Protein AF-A0A1T5A3D5-F1 (afdb_monomer_lite)

pLDDT: mean 73.99, std 10.62, range [48.5, 88.69]

Organism: NCBI:txid1037355

Secondary structure (DSSP, 8-state):
--THHHHHHHHHHHHHHHHHHT-GGGSSS--HHHHHHHHHHHHHHHHHHHHHHHHHHHHHHHHHS--

Structure (mmCIF, N/CA/C/O backbone):
data_AF-A0A1T5A3D5-F1
#
_entry.id   AF-A0A1T5A3D5-F1
#
loop_
_atom_site.group_PDB
_atom_site.id
_atom_site.type_symbol
_atom_site.label_atom_id
_atom_site.label_alt_id
_atom_site.label_comp_id
_atom_site.label_asym_id
_atom_site.label_entity_id
_atom_site.label_seq_id
_atom_site.pdbx_PDB_ins_code
_atom_site.Cartn_x
_atom_site.Cartn_y
_atom_site.Cartn_z
_atom_site.occupancy
_atom_site.B_iso_or_equiv
_atom_site.auth_seq_id
_atom_site.auth_comp_id
_atom_site.auth_asym_id
_atom_site.auth_atom_id
_atom_site.pdbx_PDB_model_num
ATOM 1 N N . MET A 1 1 ? -17.554 -9.536 12.613 1.00 48.50 1 MET A N 1
ATOM 2 C CA . MET A 1 1 ? -16.727 -9.120 11.455 1.00 48.50 1 MET A CA 1
ATOM 3 C C . MET A 1 1 ? -16.660 -7.588 11.398 1.00 48.50 1 MET A C 1
ATOM 5 O O . MET A 1 1 ? -17.571 -6.956 10.878 1.00 48.50 1 MET A O 1
ATOM 9 N N . LYS A 1 2 ? -15.667 -6.955 12.043 1.00 51.41 2 LYS A N 1
ATOM 10 C CA . LYS A 1 2 ? -15.604 -5.482 12.177 1.00 51.41 2 LYS A CA 1
ATOM 11 C C . LYS A 1 2 ? -15.369 -4.846 10.796 1.00 51.41 2 LYS A C 1
ATOM 13 O O . LYS A 1 2 ? -14.352 -5.123 10.172 1.00 51.41 2 LYS A O 1
ATOM 18 N N . LYS A 1 3 ? -16.281 -3.970 10.351 1.00 52.59 3 LYS A N 1
ATOM 19 C CA . LYS A 1 3 ? -16.284 -3.247 9.053 1.00 52.59 3 LYS A CA 1
ATOM 20 C C . LYS A 1 3 ? -14.939 -2.609 8.648 1.00 52.59 3 LYS A C 1
ATOM 22 O O . LYS A 1 3 ? -14.690 -2.392 7.472 1.00 52.59 3 LYS A O 1
ATOM 27 N N . ILE A 1 4 ? -14.052 -2.385 9.613 1.00 59.50 4 ILE A N 1
ATOM 28 C CA . ILE A 1 4 ? -12.681 -1.876 9.453 1.00 59.50 4 ILE A CA 1
ATOM 29 C C . ILE A 1 4 ? -11.853 -2.741 8.490 1.00 59.50 4 ILE A C 1
ATOM 31 O O . ILE A 1 4 ? -11.032 -2.217 7.739 1.00 59.50 4 ILE A O 1
ATOM 35 N N . ASN A 1 5 ? -12.091 -4.056 8.454 1.00 62.19 5 ASN A N 1
ATOM 36 C CA . ASN A 1 5 ? -11.372 -4.945 7.543 1.00 62.19 5 ASN A CA 1
ATOM 37 C C . ASN A 1 5 ? -11.743 -4.708 6.068 1.00 62.19 5 ASN A C 1
ATOM 39 O O . ASN A 1 5 ? -10.877 -4.864 5.216 1.00 62.19 5 ASN A O 1
ATOM 43 N N . ILE A 1 6 ? -12.981 -4.295 5.762 1.00 69.94 6 ILE A N 1
ATOM 44 C CA . ILE A 1 6 ? -13.457 -4.108 4.379 1.00 69.94 6 ILE A CA 1
ATOM 45 C C . ILE A 1 6 ? -12.859 -2.848 3.762 1.00 69.94 6 ILE A C 1
ATOM 47 O O . ILE A 1 6 ? -12.338 -2.903 2.654 1.00 69.94 6 ILE A O 1
ATOM 51 N N . THR A 1 7 ? -12.865 -1.724 4.482 1.00 74.31 7 THR A N 1
ATOM 52 C CA . THR A 1 7 ? -12.259 -0.482 3.977 1.00 74.31 7 THR A CA 1
ATOM 53 C C . THR A 1 7 ? -10.760 -0.658 3.741 1.00 74.31 7 THR A C 1
ATOM 55 O O . THR A 1 7 ? -10.234 -0.177 2.745 1.00 74.31 7 THR A O 1
ATOM 58 N N . SER A 1 8 ? -10.073 -1.401 4.616 1.00 72.25 8 SER A N 1
ATOM 59 C CA . SER A 1 8 ? -8.646 -1.694 4.454 1.00 72.25 8 SER A CA 1
ATOM 60 C C . SER A 1 8 ? -8.370 -2.652 3.288 1.00 72.25 8 SER A C 1
ATOM 62 O O . SER A 1 8 ? -7.376 -2.471 2.590 1.00 72.25 8 SER A O 1
ATOM 64 N N . LEU A 1 9 ? -9.251 -3.631 3.052 1.00 77.38 9 LEU A N 1
ATOM 65 C CA . LEU A 1 9 ? -9.188 -4.509 1.881 1.00 77.38 9 LEU A CA 1
ATOM 66 C C . LEU A 1 9 ? -9.382 -3.706 0.586 1.00 77.38 9 LEU A C 1
ATOM 68 O O . LEU A 1 9 ? -8.603 -3.856 -0.348 1.00 77.38 9 LEU A O 1
ATOM 72 N N . LEU A 1 10 ? -10.360 -2.798 0.564 1.00 82.56 10 LEU A N 1
ATOM 73 C CA . LEU A 1 10 ? -10.626 -1.923 -0.576 1.00 82.56 10 LEU A CA 1
ATOM 74 C C . LEU A 1 10 ? -9.439 -0.990 -0.870 1.00 82.56 10 LEU A C 1
ATOM 76 O O . LEU A 1 10 ? -9.081 -0.804 -2.027 1.00 82.56 10 LEU A O 1
ATOM 80 N N . LEU A 1 11 ? -8.789 -0.455 0.172 1.00 81.25 11 LEU A N 1
ATOM 81 C CA . LEU A 1 11 ? -7.600 0.395 0.036 1.00 81.25 11 LEU A CA 1
ATOM 82 C C . LEU A 1 11 ? -6.406 -0.364 -0.562 1.00 81.25 11 LEU A C 1
ATOM 84 O O . LEU A 1 11 ? -5.682 0.182 -1.390 1.00 81.25 11 LEU A O 1
ATOM 88 N N . LEU A 1 12 ? -6.215 -1.625 -0.165 1.00 79.94 12 LEU A N 1
ATOM 89 C CA . LEU A 1 12 ? -5.184 -2.493 -0.738 1.00 79.94 12 LEU A CA 1
ATOM 90 C C . LEU A 1 12 ? -5.471 -2.824 -2.205 1.00 79.94 12 LEU A C 1
ATOM 92 O O . LEU A 1 12 ? -4.556 -2.776 -3.022 1.00 79.94 12 LEU A O 1
ATOM 96 N N . VAL A 1 13 ? -6.731 -3.110 -2.550 1.00 85.00 13 VAL A N 1
ATOM 97 C CA . VAL A 1 13 ? -7.143 -3.352 -3.943 1.00 85.00 13 VAL A CA 1
ATOM 98 C C . VAL A 1 13 ? -6.938 -2.097 -4.794 1.00 85.00 13 VAL A C 1
ATOM 100 O O . VAL A 1 13 ? -6.369 -2.188 -5.878 1.00 85.00 13 VAL A O 1
ATOM 103 N N . TYR A 1 14 ? -7.318 -0.919 -4.292 1.00 83.94 14 TYR A N 1
ATOM 104 C CA . TYR A 1 14 ? -7.079 0.353 -4.978 1.00 83.94 14 TYR A CA 1
ATOM 105 C C . TYR A 1 14 ? -5.585 0.593 -5.227 1.00 83.94 14 TYR A C 1
ATOM 107 O O . TYR A 1 14 ? -5.190 0.936 -6.341 1.00 83.94 14 TYR A O 1
ATOM 115 N N . LEU A 1 15 ? -4.741 0.344 -4.219 1.00 83.50 15 LEU A N 1
ATOM 116 C CA . LEU A 1 15 ? -3.294 0.458 -4.367 1.00 83.50 15 LEU A CA 1
ATOM 117 C C . LEU A 1 15 ? -2.749 -0.524 -5.410 1.00 83.50 15 LEU A C 1
ATOM 119 O O . LEU A 1 15 ? -1.913 -0.137 -6.218 1.00 83.50 15 LEU A O 1
ATOM 123 N N . ALA A 1 16 ? -3.232 -1.769 -5.426 1.00 83.75 16 ALA A N 1
ATOM 124 C CA . ALA A 1 16 ? -2.817 -2.773 -6.403 1.00 83.75 16 ALA A CA 1
ATOM 125 C C . ALA A 1 16 ? -3.183 -2.364 -7.842 1.00 83.75 16 ALA A C 1
ATOM 127 O O . ALA A 1 16 ? -2.359 -2.490 -8.746 1.00 83.75 16 ALA A O 1
ATOM 128 N N . VAL A 1 17 ? -4.376 -1.801 -8.054 1.00 84.69 17 VAL A N 1
ATOM 129 C CA . VAL A 1 17 ? -4.789 -1.279 -9.367 1.00 84.69 17 VAL A CA 1
ATOM 130 C C . VAL A 1 17 ? -3.921 -0.087 -9.776 1.00 84.69 17 VAL A C 1
ATOM 132 O O . VAL A 1 17 ? -3.389 -0.064 -10.884 1.00 84.69 17 VAL A O 1
ATOM 135 N N . MET A 1 18 ? -3.712 0.873 -8.870 1.00 81.44 18 MET A N 1
ATOM 136 C CA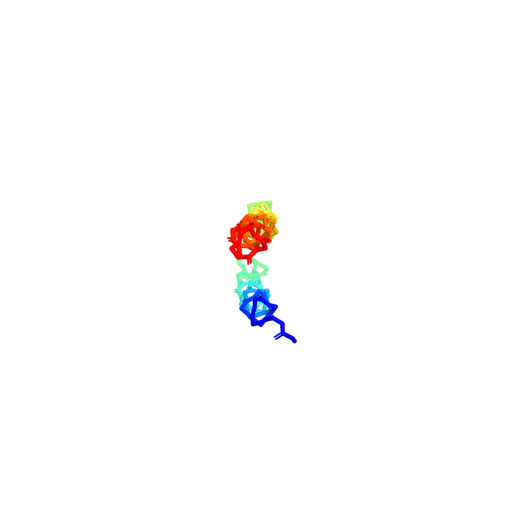 . MET A 1 18 ? -2.893 2.062 -9.131 1.00 81.44 18 MET A CA 1
ATOM 137 C C . MET A 1 18 ? -1.420 1.706 -9.384 1.00 81.44 18 MET A C 1
ATOM 139 O O . MET A 1 18 ? -0.769 2.305 -10.235 1.00 81.44 18 MET A O 1
ATOM 143 N N . SER A 1 19 ? -0.919 0.682 -8.691 1.00 79.06 19 SER A N 1
ATOM 144 C CA . SER A 1 19 ? 0.391 0.065 -8.894 1.00 79.06 19 SER A CA 1
ATOM 145 C C . SER A 1 19 ? 0.541 -0.457 -10.321 1.00 79.06 19 SER A C 1
ATOM 147 O O . SER A 1 19 ? 1.446 -0.031 -11.038 1.00 79.06 19 SER A O 1
ATOM 149 N N . VAL A 1 20 ? -0.366 -1.332 -10.761 1.00 79.00 20 VAL A N 1
ATOM 150 C CA . VAL A 1 20 ? -0.322 -1.926 -12.107 1.00 79.00 20 VAL A CA 1
ATOM 151 C C . VAL A 1 20 ? -0.465 -0.855 -13.194 1.00 79.00 20 VAL A C 1
ATOM 153 O O . VAL A 1 20 ? 0.252 -0.891 -14.190 1.00 79.00 20 VAL A O 1
ATOM 156 N N . MET A 1 21 ? -1.333 0.137 -12.985 1.00 77.62 21 MET A N 1
ATOM 157 C CA . MET A 1 21 ? -1.577 1.207 -13.957 1.00 77.62 21 MET A CA 1
ATOM 158 C C . MET A 1 21 ? -0.431 2.231 -14.026 1.0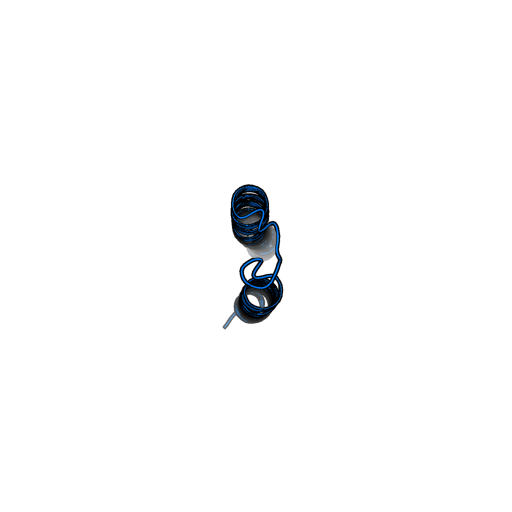0 77.62 21 MET A C 1
ATOM 160 O O . MET A 1 21 ? -0.148 2.777 -15.089 1.00 77.62 21 MET A O 1
ATOM 164 N N . GLY A 1 22 ? 0.253 2.478 -12.906 1.00 73.50 22 GLY A N 1
ATOM 165 C CA . GLY A 1 22 ? 1.406 3.377 -12.817 1.00 73.50 22 GLY A CA 1
ATOM 166 C C . GLY A 1 22 ? 2.730 2.759 -13.271 1.00 73.50 22 GLY A C 1
ATOM 167 O O . GLY A 1 22 ? 3.766 3.406 -13.118 1.00 73.50 22 GLY A O 1
ATOM 168 N N . TRP A 1 23 ? 2.719 1.522 -13.782 1.00 77.00 23 TRP A N 1
ATOM 169 C CA . TRP A 1 23 ? 3.924 0.796 -14.171 1.00 77.00 23 TRP A CA 1
ATOM 170 C C . TRP A 1 23 ? 4.746 1.592 -15.203 1.00 77.00 23 TRP A C 1
ATOM 172 O O . TRP A 1 23 ? 4.272 1.855 -16.313 1.00 77.00 23 TRP A O 1
ATOM 182 N N . PRO A 1 24 ? 5.993 1.978 -14.878 1.00 70.31 24 PRO A N 1
ATOM 183 C CA . PRO A 1 24 ? 6.794 2.841 -15.739 1.00 70.31 24 PRO A CA 1
ATOM 184 C C . PRO A 1 24 ? 7.358 2.112 -16.963 1.00 70.31 24 PRO A C 1
ATOM 186 O O . PRO A 1 24 ? 7.883 2.774 -17.851 1.00 70.31 24 PRO A O 1
ATOM 189 N N . GLY A 1 25 ? 7.229 0.782 -17.053 1.00 67.75 25 GLY A N 1
ATOM 190 C CA . GLY A 1 25 ? 7.850 -0.025 -18.110 1.00 67.75 25 GLY A CA 1
ATOM 191 C C . GLY A 1 25 ? 7.369 0.256 -19.535 1.00 67.75 25 GLY A C 1
ATOM 192 O O . GLY A 1 25 ? 7.983 -0.243 -20.468 1.00 67.75 25 GLY A O 1
ATOM 193 N N . ASN A 1 26 ? 6.323 1.070 -19.719 1.00 66.44 26 ASN A N 1
ATOM 194 C CA . ASN A 1 26 ? 5.882 1.527 -21.041 1.00 66.44 26 ASN A CA 1
ATOM 195 C C . ASN A 1 26 ? 6.402 2.934 -21.413 1.00 66.44 26 ASN A C 1
ATOM 197 O O . ASN A 1 26 ? 5.977 3.498 -22.42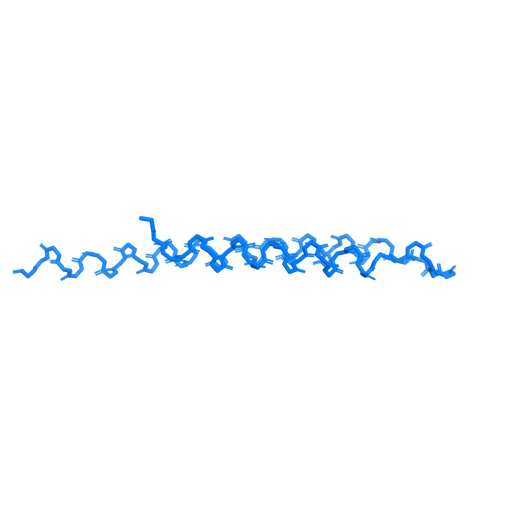0 1.00 66.44 26 ASN A O 1
ATOM 201 N N . LYS A 1 27 ? 7.272 3.545 -20.590 1.00 67.44 27 LYS A N 1
ATOM 202 C CA . LYS A 1 27 ? 7.850 4.877 -20.838 1.00 67.44 27 LYS A CA 1
ATOM 203 C C . LYS A 1 27 ? 9.311 4.780 -21.301 1.00 67.44 27 LYS A C 1
ATOM 205 O O . LYS A 1 27 ? 10.045 3.941 -20.789 1.00 67.44 27 LYS A O 1
ATOM 210 N N . PRO A 1 28 ? 9.762 5.683 -22.195 1.00 67.62 28 PRO A N 1
ATOM 211 C CA . PRO A 1 28 ? 11.117 5.666 -22.758 1.00 67.62 28 PRO A CA 1
ATOM 212 C C . PRO A 1 28 ? 12.230 5.980 -21.741 1.00 67.62 28 PRO A C 1
ATOM 214 O O . PRO A 1 28 ? 13.372 5.613 -21.974 1.00 67.62 28 PRO A O 1
ATOM 217 N N . ASN A 1 29 ? 11.903 6.604 -20.602 1.00 67.31 29 ASN A N 1
ATOM 218 C CA . ASN A 1 29 ? 12.800 6.780 -19.453 1.00 67.31 29 ASN A CA 1
ATOM 219 C C . ASN A 1 29 ? 12.082 6.316 -18.178 1.00 67.31 29 ASN A C 1
ATOM 221 O O . ASN A 1 29 ? 11.433 7.119 -17.499 1.00 67.31 29 ASN A O 1
ATOM 225 N N . PRO A 1 30 ? 12.105 5.011 -17.886 1.00 68.81 30 PRO A N 1
ATOM 226 C CA . PRO A 1 30 ? 11.387 4.466 -16.751 1.00 68.81 30 PRO A CA 1
ATOM 227 C C . PRO A 1 30 ? 12.157 4.730 -15.451 1.00 68.81 30 PRO A C 1
ATOM 229 O O . PRO A 1 30 ? 13.188 4.117 -15.178 1.00 68.81 30 PRO A O 1
ATOM 232 N N . ASP A 1 31 ? 11.638 5.631 -14.616 1.00 76.06 31 ASP A N 1
ATOM 233 C CA . ASP A 1 31 ? 12.193 5.879 -13.284 1.00 76.06 31 ASP A CA 1
ATOM 234 C C . ASP A 1 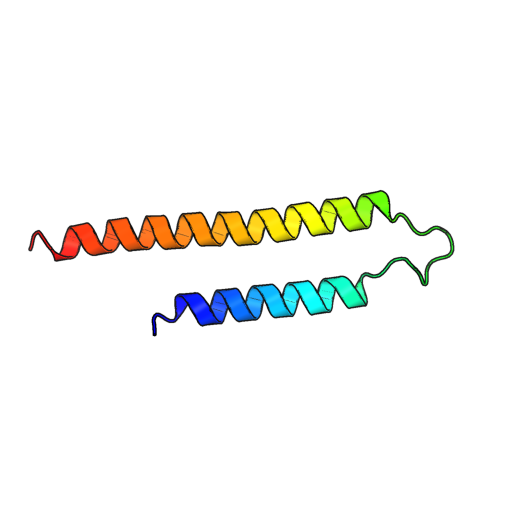31 ? 11.644 4.871 -12.263 1.00 76.06 31 ASP A C 1
ATOM 236 O O . ASP A 1 31 ? 10.747 5.140 -11.455 1.00 76.06 31 ASP A O 1
ATOM 240 N N . TYR A 1 32 ? 12.188 3.656 -12.338 1.00 78.50 32 TYR A N 1
ATOM 241 C CA . TYR A 1 32 ? 11.827 2.556 -11.449 1.00 78.50 32 TYR A CA 1
ATOM 242 C C . TYR A 1 32 ? 12.125 2.876 -9.981 1.00 78.50 32 TYR A C 1
ATOM 244 O O . TYR A 1 32 ? 11.377 2.443 -9.106 1.00 78.50 32 TYR A O 1
ATOM 252 N N . LYS A 1 33 ? 13.184 3.645 -9.688 1.00 82.44 33 LYS A N 1
ATOM 253 C CA . LYS A 1 33 ? 13.563 3.957 -8.303 1.00 82.44 33 LYS A CA 1
ATOM 254 C C . LYS A 1 33 ? 12.490 4.787 -7.619 1.00 82.44 33 LYS A C 1
ATOM 256 O O . LYS A 1 33 ? 12.037 4.416 -6.538 1.00 82.44 33 LYS A O 1
ATOM 261 N N . SER A 1 34 ? 12.041 5.853 -8.276 1.00 81.62 34 SER A N 1
ATOM 262 C CA . SER A 1 34 ? 10.963 6.700 -7.765 1.00 81.62 34 SER A CA 1
ATOM 263 C C . SER A 1 34 ? 9.648 5.929 -7.642 1.00 81.62 34 SER A C 1
ATOM 265 O O . SER A 1 34 ? 8.962 6.041 -6.629 1.00 81.62 34 SER A O 1
ATOM 267 N N . TYR A 1 35 ? 9.328 5.079 -8.622 1.00 82.75 35 TYR A N 1
ATOM 268 C CA . TYR A 1 35 ? 8.133 4.234 -8.583 1.00 82.75 35 TYR A CA 1
ATOM 269 C C . TYR A 1 35 ? 8.123 3.277 -7.381 1.00 82.75 35 TYR A C 1
ATOM 271 O O . TYR A 1 35 ? 7.163 3.276 -6.609 1.00 82.75 35 TYR A O 1
ATOM 279 N N . PHE A 1 36 ? 9.203 2.518 -7.163 1.00 83.19 36 PHE A N 1
ATOM 280 C CA . PHE A 1 36 ? 9.306 1.612 -6.015 1.00 83.19 36 PHE A CA 1
ATOM 281 C C . PHE A 1 36 ? 9.316 2.363 -4.680 1.00 83.19 36 PHE A C 1
ATOM 283 O O . PHE A 1 36 ? 8.736 1.884 -3.706 1.00 83.19 36 PHE A O 1
ATOM 290 N N . LEU A 1 37 ? 9.917 3.554 -4.632 1.00 87.06 37 LEU A N 1
ATOM 291 C CA . LEU A 1 37 ? 9.944 4.387 -3.432 1.00 87.06 37 LEU A CA 1
ATOM 292 C C . LEU A 1 37 ? 8.540 4.899 -3.068 1.00 87.06 37 LEU A C 1
ATOM 294 O O . LEU A 1 37 ? 8.104 4.738 -1.929 1.00 87.06 37 LEU A O 1
ATOM 298 N N . ILE A 1 38 ? 7.793 5.430 -4.040 1.00 84.44 38 ILE A N 1
ATOM 299 C CA . ILE A 1 38 ? 6.402 5.881 -3.858 1.00 84.44 38 ILE A CA 1
ATOM 300 C C . ILE A 1 38 ? 5.498 4.706 -3.474 1.00 84.44 38 ILE A C 1
ATOM 302 O O . ILE A 1 38 ? 4.647 4.833 -2.589 1.00 84.44 38 ILE A O 1
ATOM 306 N N . MET A 1 39 ? 5.701 3.550 -4.103 1.00 84.69 39 MET A N 1
ATOM 307 C CA . MET A 1 39 ? 4.950 2.337 -3.807 1.00 84.69 39 MET A CA 1
ATOM 308 C C . MET A 1 39 ? 5.224 1.840 -2.384 1.00 84.69 39 MET A C 1
ATOM 310 O O . MET A 1 39 ? 4.281 1.572 -1.638 1.00 84.69 39 MET A O 1
ATOM 314 N N . GLY A 1 40 ? 6.492 1.813 -1.966 1.00 86.00 40 GLY A N 1
ATOM 315 C CA . GLY A 1 40 ? 6.896 1.466 -0.604 1.00 86.00 40 GLY A CA 1
ATOM 316 C C . GLY A 1 40 ? 6.317 2.417 0.447 1.00 86.00 40 GLY A C 1
ATOM 317 O O . GLY A 1 40 ? 5.735 1.960 1.433 1.00 86.00 40 GLY A O 1
ATOM 318 N N . ILE A 1 41 ? 6.393 3.733 0.211 1.00 88.69 41 ILE A N 1
ATOM 319 C CA . ILE A 1 41 ? 5.805 4.752 1.099 1.00 88.69 41 ILE A CA 1
ATOM 320 C C . ILE A 1 41 ? 4.287 4.580 1.191 1.00 88.69 41 ILE A C 1
ATOM 322 O O . ILE A 1 41 ? 3.724 4.651 2.283 1.00 88.69 41 ILE A O 1
ATOM 326 N N . SER A 1 42 ? 3.618 4.307 0.071 1.00 85.00 42 SER A N 1
ATOM 327 C CA . SER A 1 42 ? 2.164 4.129 0.044 1.00 85.00 42 SER A CA 1
ATOM 328 C C . SER A 1 42 ? 1.723 2.896 0.841 1.00 85.00 42 SER A C 1
ATOM 330 O O . SER A 1 42 ? 0.785 2.981 1.636 1.00 85.00 42 SER A O 1
ATOM 332 N N . VAL A 1 43 ? 2.429 1.766 0.708 1.00 85.06 43 VAL A N 1
ATOM 333 C CA . VAL A 1 43 ? 2.176 0.562 1.525 1.00 85.06 43 VAL A CA 1
ATOM 334 C C . VAL A 1 43 ? 2.410 0.851 3.010 1.00 85.06 43 VAL A C 1
ATOM 336 O O . VAL A 1 43 ? 1.568 0.510 3.849 1.00 85.06 43 VAL A O 1
ATOM 339 N N . ALA A 1 44 ? 3.518 1.520 3.343 1.00 86.12 44 ALA A N 1
ATOM 340 C CA . ALA A 1 44 ? 3.838 1.894 4.718 1.00 86.12 44 ALA A CA 1
ATOM 341 C C . ALA A 1 44 ? 2.766 2.815 5.327 1.00 86.12 44 ALA A C 1
ATOM 343 O O . ALA A 1 44 ? 2.327 2.587 6.456 1.00 86.12 44 ALA A O 1
ATOM 344 N N . ALA A 1 45 ? 2.277 3.802 4.570 1.00 85.94 45 ALA A N 1
ATOM 345 C CA . ALA A 1 45 ? 1.216 4.709 5.000 1.00 85.94 45 ALA A CA 1
ATOM 346 C C . ALA A 1 45 ? -0.100 3.968 5.289 1.00 85.94 45 ALA A C 1
ATOM 348 O O . ALA A 1 45 ? -0.745 4.233 6.305 1.00 85.94 45 ALA A O 1
ATOM 349 N N . ILE A 1 46 ? -0.480 2.994 4.453 1.00 84.56 46 ILE A N 1
ATOM 350 C CA . ILE A 1 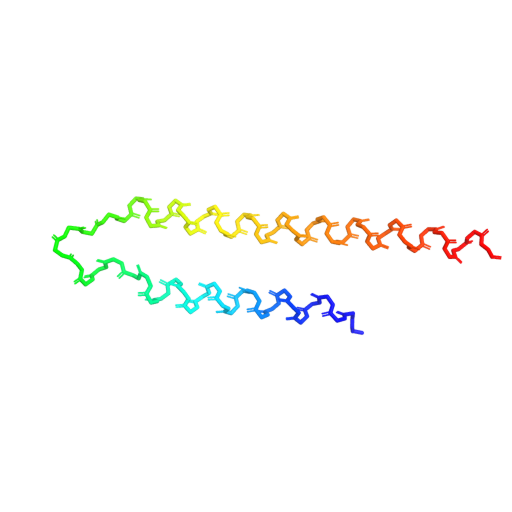46 ? -1.685 2.173 4.666 1.00 84.56 46 ILE A CA 1
ATOM 351 C C . ILE A 1 46 ? -1.556 1.323 5.936 1.00 84.56 46 ILE A C 1
ATOM 353 O O . ILE A 1 46 ? -2.496 1.258 6.737 1.00 84.56 46 ILE A O 1
ATOM 357 N N . LEU A 1 47 ? -0.394 0.700 6.159 1.00 83.38 47 LEU A N 1
ATOM 358 C CA . LEU A 1 47 ? -0.123 -0.055 7.386 1.00 83.38 47 LEU A CA 1
ATOM 359 C C . LEU A 1 47 ? -0.174 0.843 8.628 1.00 83.38 47 LEU A C 1
ATOM 361 O O . LEU A 1 47 ? -0.770 0.463 9.640 1.00 83.38 47 LEU A O 1
ATOM 365 N N . LEU A 1 48 ? 0.387 2.051 8.542 1.00 84.88 48 LEU A N 1
ATOM 366 C CA . LEU A 1 48 ? 0.403 3.019 9.636 1.00 84.88 48 LEU A CA 1
ATOM 367 C C . LEU A 1 48 ? -1.010 3.521 9.961 1.00 84.88 48 LEU A C 1
ATOM 369 O O . LEU A 1 48 ? -1.417 3.509 11.125 1.00 84.88 48 LEU A O 1
ATOM 373 N N . LEU A 1 49 ? -1.807 3.863 8.945 1.00 82.38 49 LEU A N 1
ATOM 374 C CA . LEU A 1 49 ? -3.223 4.209 9.109 1.00 82.38 49 LEU A CA 1
ATOM 375 C C . LEU A 1 49 ? -4.000 3.076 9.787 1.00 82.38 49 LEU A C 1
ATOM 377 O O . LEU A 1 49 ? -4.781 3.326 10.710 1.00 82.38 49 LEU A O 1
ATOM 381 N N . ARG A 1 50 ? -3.750 1.822 9.392 1.00 76.19 50 ARG A N 1
ATOM 382 C CA . ARG A 1 50 ? -4.377 0.650 10.016 1.00 76.19 50 ARG A CA 1
ATOM 383 C C . ARG A 1 50 ? -3.971 0.502 11.479 1.00 76.19 50 ARG A C 1
ATOM 385 O O . ARG A 1 50 ? -4.832 0.261 12.328 1.00 76.19 50 ARG A O 1
ATOM 392 N N . TYR A 1 51 ? -2.692 0.694 11.791 1.00 80.75 51 TYR A N 1
ATOM 393 C CA . TYR A 1 51 ? -2.196 0.669 13.164 1.00 80.75 51 TYR A CA 1
ATOM 394 C C . TYR A 1 51 ? -2.885 1.734 14.030 1.00 80.75 51 TYR A C 1
ATOM 396 O O . TYR A 1 51 ? -3.400 1.426 15.109 1.00 80.75 51 TYR A O 1
ATOM 404 N N . VAL A 1 52 ? -2.994 2.966 13.525 1.00 82.31 52 VAL A N 1
ATOM 405 C CA . VAL A 1 52 ? -3.670 4.074 14.217 1.00 82.31 52 VAL A CA 1
ATOM 406 C C . VAL A 1 52 ? -5.159 3.782 14.428 1.00 82.31 52 VAL A C 1
ATOM 408 O O . VAL A 1 52 ? -5.665 3.966 15.537 1.00 82.31 52 VAL A O 1
ATOM 411 N N . GLN A 1 53 ? -5.868 3.277 13.412 1.00 76.44 53 GLN A N 1
ATOM 412 C CA . GLN A 1 53 ? -7.292 2.935 13.521 1.00 76.44 53 GLN A CA 1
ATOM 413 C C . GLN A 1 53 ? -7.555 1.840 14.567 1.00 76.44 53 GLN A C 1
ATOM 415 O O . GLN A 1 53 ? -8.484 1.970 15.372 1.00 76.44 53 GLN A O 1
ATOM 420 N N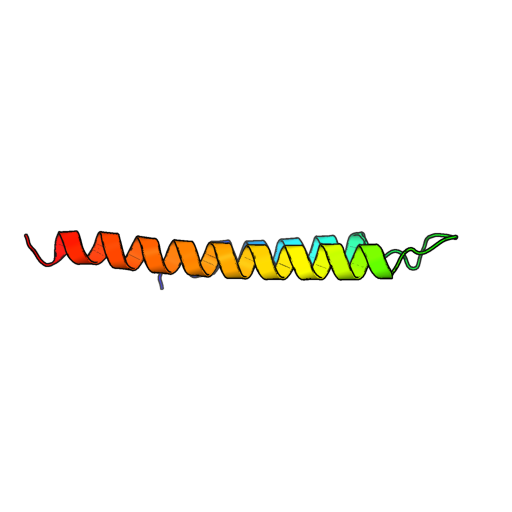 . ILE A 1 54 ? -6.720 0.795 14.610 1.00 73.31 54 ILE A N 1
ATOM 421 C CA . ILE A 1 54 ? -6.804 -0.270 15.625 1.00 73.31 54 ILE A CA 1
ATOM 422 C C . ILE A 1 54 ? -6.566 0.306 17.026 1.00 73.31 54 ILE A C 1
ATOM 424 O O . ILE A 1 54 ? -7.304 -0.010 17.966 1.00 73.31 54 ILE A O 1
ATOM 428 N N . ARG A 1 55 ? -5.574 1.193 17.169 1.00 71.81 55 ARG A N 1
ATOM 429 C CA . ARG A 1 55 ? -5.257 1.849 18.444 1.00 71.81 55 ARG A CA 1
ATOM 430 C C . ARG A 1 55 ? -6.416 2.726 18.934 1.00 71.81 55 ARG A C 1
ATOM 432 O O . ARG A 1 55 ? -6.792 2.647 20.102 1.00 71.81 55 ARG A O 1
ATOM 439 N N . ARG A 1 56 ? -7.041 3.492 18.031 1.00 69.69 56 ARG A N 1
ATOM 440 C CA . ARG A 1 56 ? -8.199 4.357 18.329 1.00 69.69 56 ARG A CA 1
ATOM 441 C C . ARG A 1 56 ? -9.431 3.548 18.747 1.00 69.69 56 ARG A C 1
ATOM 443 O O . ARG A 1 56 ? -10.141 3.935 19.672 1.00 69.69 56 ARG A O 1
ATOM 450 N N . MET A 1 57 ? -9.656 2.397 18.111 1.00 65.75 57 MET A N 1
ATOM 451 C CA . MET A 1 57 ? -10.717 1.455 18.492 1.00 65.75 57 MET A CA 1
ATOM 452 C C . MET A 1 57 ? -10.511 0.878 19.895 1.00 65.75 57 MET A C 1
ATOM 454 O O . MET A 1 57 ? -11.472 0.786 20.656 1.00 65.75 57 MET A O 1
ATOM 458 N N . LYS A 1 58 ? -9.270 0.530 20.266 1.00 63.06 58 LYS A N 1
ATOM 459 C CA . LYS A 1 58 ? -8.947 0.074 21.631 1.00 63.06 58 LYS A CA 1
ATOM 460 C C . LYS A 1 58 ? -9.274 1.136 22.688 1.00 63.06 58 LYS A C 1
ATOM 462 O O . LYS A 1 58 ? -9.751 0.782 23.759 1.00 63.06 58 LYS A O 1
ATOM 467 N N . PHE A 1 59 ? -9.064 2.417 22.379 1.00 62.84 59 PHE A N 1
ATOM 468 C CA . PHE A 1 59 ? -9.377 3.515 23.299 1.00 62.84 59 PHE A CA 1
ATOM 469 C C . PHE A 1 59 ? -10.890 3.718 23.482 1.00 62.84 59 PHE A C 1
ATOM 471 O O . PHE A 1 59 ? -11.357 3.849 24.607 1.00 62.84 59 PHE A O 1
ATOM 478 N N . ARG A 1 60 ? -11.675 3.647 22.394 1.00 60.78 60 ARG A N 1
ATOM 479 C CA . ARG A 1 60 ? -13.150 3.715 22.463 1.00 60.78 60 ARG A CA 1
ATOM 480 C C . ARG A 1 60 ? -13.779 2.550 23.228 1.00 60.78 60 ARG A C 1
ATOM 482 O O . ARG A 1 60 ? -14.794 2.751 23.879 1.00 60.78 60 ARG A O 1
ATOM 489 N N . ASN A 1 61 ? -13.200 1.351 23.159 1.00 61.97 61 ASN A N 1
ATOM 490 C CA . ASN A 1 61 ? -13.710 0.208 23.921 1.00 61.97 61 ASN A CA 1
ATOM 491 C C . ASN A 1 61 ? -13.469 0.358 25.430 1.00 61.97 61 ASN A C 1
ATOM 493 O O . ASN A 1 61 ? -14.340 -0.014 26.202 1.00 61.97 61 ASN A O 1
ATOM 497 N N . LYS A 1 62 ? -12.349 0.962 25.854 1.00 60.03 62 LYS A N 1
ATOM 498 C CA . LYS A 1 62 ? -12.074 1.199 27.281 1.00 60.03 62 LYS A CA 1
ATOM 499 C C . LYS A 1 62 ? -13.068 2.152 27.956 1.00 60.03 62 LYS A C 1
ATOM 501 O O . LYS A 1 62 ? -13.237 2.060 29.161 1.00 60.03 62 LYS A O 1
ATOM 506 N N . GLN A 1 63 ? -13.714 3.053 27.215 1.00 58.72 63 GLN A N 1
ATOM 507 C CA . GLN A 1 63 ? -14.734 3.944 27.786 1.00 58.72 63 GLN A CA 1
ATOM 508 C C . GLN A 1 63 ? -16.085 3.256 28.014 1.00 58.72 63 GLN A C 1
ATOM 510 O O . GLN A 1 63 ? -16.840 3.724 28.847 1.00 58.72 63 GLN A O 1
ATOM 515 N N . LYS A 1 64 ? -16.384 2.158 27.308 1.00 57.50 64 LYS A N 1
ATOM 516 C CA . LYS A 1 64 ? -17.653 1.425 27.458 1.00 57.50 64 LYS A CA 1
ATOM 517 C C . LYS A 1 64 ? -17.633 0.333 28.528 1.00 57.50 64 LYS A C 1
ATOM 519 O O . LYS A 1 64 ? -18.696 -0.115 28.910 1.00 57.50 64 LYS A O 1
ATOM 524 N N . ASP A 1 65 ? -16.450 -0.105 28.957 1.00 57.84 65 ASP A N 1
ATOM 525 C CA . ASP A 1 65 ? -16.286 -1.086 30.046 1.00 57.84 65 ASP A CA 1
ATOM 526 C C . ASP A 1 65 ? -16.246 -0.427 31.440 1.00 57.84 65 ASP A C 1
ATOM 528 O O . ASP A 1 65 ? -16.234 -1.132 32.440 1.00 57.84 65 ASP A O 1
ATOM 532 N N . ASN A 1 66 ? -16.160 0.909 31.517 1.00 58.66 66 ASN A N 1
ATOM 533 C CA . ASN A 1 66 ? -16.126 1.664 32.780 1.00 58.66 66 ASN A CA 1
ATOM 534 C C . ASN A 1 66 ? -17.463 2.368 33.097 1.00 58.66 66 ASN A C 1
ATOM 536 O O . ASN A 1 66 ? -17.502 3.192 34.008 1.00 58.66 66 ASN A O 1
ATOM 540 N N . GLU A 1 67 ? -18.520 2.072 32.337 1.00 51.25 67 GLU A N 1
ATOM 541 C CA . GLU A 1 67 ? -19.910 2.491 32.578 1.00 51.25 67 GLU A CA 1
ATOM 542 C C . GLU A 1 67 ? -20.743 1.237 32.858 1.00 51.25 67 GLU A C 1
ATOM 544 O O . GLU A 1 67 ? -21.520 1.255 33.837 1.00 51.25 67 GLU A O 1
#

Sequence (67 aa):
MKKINITSLLLLVYLAVMSVMGWPGNKPNPDYKSYFLIMGISVAAILLLRYVQIRRMKFRNKQKDNE

Foldseek 3Di:
DPCLVVVLVVLVVVLVVCLVVVQQVVPPDRPVVVSVVVSVVSVVVSVVVSVVVVVVVVVVVVVVVVD

Radius of gyration: 17.32 Å; chains: 1; bounding box: 34×16×56 Å